Protein AF-A0A484FHG7-F1 (afdb_monomer_lite)

Radius of gyration: 21.69 Å; chains: 1; bounding box: 54×37×52 Å

Foldseek 3Di:
DVVVVVVVVVLLVVLVVVLVVLVVVVVPDDPPCVVVPDDPSNQQNVLQVVVVVCPPPPDVVNVVSHDDPVRSSVVVVVVVVVPPPVVVVLVVLLVVCCVVVVVLVVVQVVQCCVQPVVPPPCVDPVNVVVRVVSSVSVVVSSVVSCVVDVD

Structure (mmCIF, N/CA/C/O backbone):
data_AF-A0A484FHG7-F1
#
_entry.id   AF-A0A484FHG7-F1
#
loop_
_atom_site.group_PDB
_atom_site.id
_atom_site.type_symbol
_atom_site.label_atom_id
_atom_site.label_alt_id
_atom_site.label_comp_id
_atom_site.label_asym_id
_atom_site.label_entity_id
_atom_site.label_seq_id
_atom_site.pdbx_PDB_ins_code
_atom_site.Cartn_x
_atom_site.Cartn_y
_atom_site.Cartn_z
_atom_site.occupancy
_atom_site.B_iso_or_equiv
_atom_site.auth_seq_id
_atom_site.auth_comp_id
_atom_site.auth_asym_id
_atom_site.auth_atom_id
_atom_site.pdbx_PDB_model_num
ATOM 1 N N . MET A 1 1 ? -12.794 -5.974 -30.592 1.00 60.22 1 MET A N 1
ATOM 2 C CA . MET A 1 1 ? -11.380 -6.232 -30.965 1.00 60.22 1 MET A CA 1
ATOM 3 C C . MET A 1 1 ? -10.551 -4.963 -31.177 1.00 60.22 1 MET A C 1
ATOM 5 O O . MET A 1 1 ? -9.407 -4.962 -30.750 1.00 60.22 1 MET A O 1
ATOM 9 N N . ARG A 1 2 ? -11.077 -3.893 -31.800 1.00 78.31 2 ARG A N 1
ATOM 10 C CA . ARG A 1 2 ? -10.329 -2.636 -32.024 1.00 78.31 2 ARG A CA 1
ATOM 11 C C . ARG A 1 2 ? -9.919 -1.921 -30.723 1.00 78.31 2 ARG A C 1
ATOM 13 O O . ARG A 1 2 ? -8.737 -1.685 -30.528 1.00 78.31 2 ARG A O 1
ATOM 20 N N . ILE A 1 3 ? -10.865 -1.743 -29.800 1.00 87.50 3 ILE A N 1
ATOM 21 C CA . ILE A 1 3 ? -10.647 -1.074 -28.501 1.00 87.50 3 ILE A CA 1
ATOM 22 C C . ILE A 1 3 ? -9.569 -1.782 -27.663 1.00 87.50 3 ILE A C 1
ATOM 24 O O . ILE A 1 3 ? -8.683 -1.144 -27.115 1.00 87.50 3 ILE A O 1
ATOM 28 N N . LEU A 1 4 ? -9.588 -3.121 -27.620 1.00 85.56 4 LEU A N 1
ATOM 29 C CA . LEU A 1 4 ? -8.578 -3.901 -26.891 1.00 85.56 4 LEU A CA 1
ATOM 30 C C . LEU A 1 4 ? -7.168 -3.709 -27.472 1.00 85.56 4 LEU A C 1
ATOM 32 O O . LEU A 1 4 ? -6.192 -3.676 -26.730 1.00 85.56 4 LEU A O 1
ATOM 36 N N . ARG A 1 5 ? -7.051 -3.598 -28.802 1.00 86.94 5 ARG A N 1
ATOM 37 C CA . ARG A 1 5 ? -5.758 -3.368 -29.460 1.00 86.94 5 ARG A CA 1
ATOM 38 C C . ARG A 1 5 ? -5.227 -1.965 -29.193 1.00 86.94 5 ARG A C 1
ATOM 40 O O . ARG A 1 5 ? -4.028 -1.839 -28.969 1.00 86.94 5 ARG A O 1
ATOM 47 N N . GLU A 1 6 ? -6.103 -0.963 -29.220 1.00 91.94 6 GLU A N 1
ATOM 48 C CA . GLU A 1 6 ? -5.774 0.433 -28.905 1.00 91.94 6 GLU A CA 1
ATOM 49 C C . GLU A 1 6 ? -5.313 0.549 -27.443 1.00 91.94 6 GLU A C 1
ATOM 51 O O . GLU A 1 6 ? -4.173 0.935 -27.203 1.00 91.94 6 GLU A O 1
ATOM 56 N N . ALA A 1 7 ? -6.095 0.040 -26.487 1.00 88.06 7 ALA A N 1
ATOM 57 C CA . ALA A 1 7 ? -5.729 0.041 -25.067 1.00 88.06 7 ALA A CA 1
ATOM 58 C C . ALA A 1 7 ? -4.411 -0.706 -24.783 1.00 88.06 7 ALA A C 1
ATOM 60 O O . ALA A 1 7 ? -3.571 -0.250 -24.010 1.00 88.06 7 ALA A O 1
ATOM 61 N N . ALA A 1 8 ? -4.179 -1.850 -25.439 1.00 86.50 8 ALA A N 1
ATOM 62 C CA . ALA A 1 8 ? -2.921 -2.580 -25.294 1.00 86.50 8 ALA A CA 1
ATOM 63 C C . ALA A 1 8 ? -1.718 -1.828 -25.892 1.00 86.50 8 ALA A C 1
ATOM 65 O O . ALA A 1 8 ? -0.586 -2.051 -25.463 1.00 86.50 8 ALA A O 1
ATOM 66 N N . ALA A 1 9 ? -1.930 -0.991 -26.910 1.00 89.44 9 ALA A N 1
ATOM 67 C CA . ALA A 1 9 ? -0.879 -0.158 -27.483 1.00 89.44 9 ALA A CA 1
ATOM 68 C C . ALA A 1 9 ? -0.543 1.021 -26.563 1.00 89.44 9 ALA A C 1
ATOM 70 O O . ALA A 1 9 ? 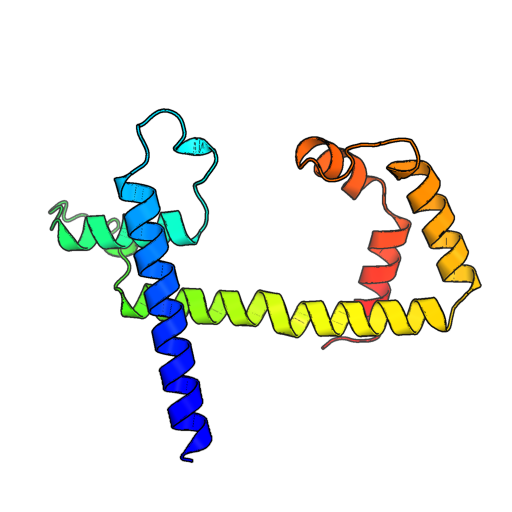0.635 1.223 -26.278 1.00 89.44 9 ALA A O 1
ATOM 71 N N . GLU A 1 10 ? -1.556 1.711 -26.040 1.00 90.25 10 GLU A N 1
ATOM 72 C CA . GLU A 1 10 ? -1.395 2.805 -25.070 1.00 90.25 10 GLU A CA 1
ATOM 73 C C . GLU A 1 10 ? -0.674 2.336 -23.805 1.00 90.25 10 GLU A C 1
ATOM 75 O O . GLU A 1 10 ? 0.293 2.952 -23.366 1.00 90.25 10 GLU A O 1
ATOM 80 N N . LEU A 1 11 ? -1.073 1.184 -23.261 1.00 88.00 11 LEU A N 1
ATOM 81 C CA . LEU A 1 11 ? -0.413 0.604 -22.097 1.00 88.00 11 LEU A CA 1
ATOM 82 C C . LEU A 1 11 ? 1.069 0.311 -22.362 1.00 88.00 11 LEU A C 1
ATOM 84 O O . LEU A 1 11 ? 1.912 0.583 -21.513 1.00 88.00 11 LEU A O 1
ATOM 88 N N . ARG A 1 12 ? 1.409 -0.242 -23.534 1.00 86.94 12 ARG A N 1
ATOM 89 C CA . ARG A 1 12 ? 2.816 -0.481 -23.891 1.00 86.94 12 ARG A CA 1
ATOM 90 C C . ARG A 1 12 ? 3.599 0.822 -23.967 1.00 86.94 12 ARG A C 1
ATOM 92 O O . ARG A 1 12 ? 4.699 0.870 -23.431 1.00 86.94 12 ARG A O 1
ATOM 99 N N . GLN A 1 13 ? 3.021 1.848 -24.587 1.00 90.69 13 GLN A N 1
ATOM 100 C CA . GLN A 1 13 ? 3.637 3.166 -24.669 1.00 90.69 13 GLN A CA 1
ATOM 101 C C . GLN A 1 13 ? 3.911 3.732 -23.270 1.00 90.69 13 GLN A C 1
ATOM 103 O O . GLN A 1 13 ? 5.033 4.138 -22.991 1.00 90.69 13 GLN A O 1
ATOM 108 N N . TYR A 1 14 ? 2.935 3.667 -22.365 1.00 88.69 14 TYR A N 1
ATOM 109 C CA . TYR A 1 14 ? 3.101 4.137 -20.990 1.00 88.69 14 TYR A CA 1
ATOM 110 C C . TYR A 1 14 ? 4.216 3.391 -20.240 1.00 88.69 14 TYR A C 1
ATOM 112 O O . TYR A 1 14 ? 5.044 4.002 -19.566 1.00 88.69 14 TYR A O 1
ATOM 120 N N . LEU A 1 15 ? 4.283 2.062 -20.382 1.00 88.62 15 LEU A N 1
ATOM 121 C CA . LEU A 1 15 ? 5.347 1.263 -19.765 1.00 88.62 15 LEU A CA 1
ATOM 122 C C . LEU A 1 15 ? 6.734 1.634 -20.321 1.00 88.62 15 LEU A C 1
ATOM 124 O O . LEU A 1 15 ? 7.704 1.665 -19.565 1.00 88.62 15 LEU A O 1
ATOM 128 N N . ASP A 1 16 ? 6.830 1.944 -21.614 1.00 88.94 16 ASP A N 1
ATOM 129 C CA . ASP A 1 16 ? 8.081 2.368 -22.251 1.00 88.94 16 ASP A CA 1
ATOM 130 C C . ASP A 1 16 ? 8.509 3.773 -21.803 1.00 88.94 16 ASP A C 1
ATOM 132 O O . ASP A 1 16 ? 9.690 4.006 -21.527 1.00 88.94 16 ASP A O 1
ATOM 136 N N . GLU A 1 17 ? 7.554 4.692 -21.653 1.00 89.88 17 GLU A N 1
ATOM 137 C CA . GLU A 1 17 ? 7.780 6.025 -21.086 1.00 89.88 17 GLU A CA 1
ATOM 138 C C . GLU A 1 17 ? 8.306 5.925 -19.646 1.00 89.88 17 GLU A C 1
ATOM 140 O O . GLU A 1 17 ? 9.302 6.566 -19.310 1.00 89.88 17 GLU A O 1
ATOM 145 N N . MET A 1 18 ? 7.729 5.049 -18.814 1.00 86.00 18 MET A N 1
ATOM 146 C CA . MET A 1 18 ? 8.212 4.807 -17.448 1.00 86.00 18 MET A CA 1
ATOM 147 C C . MET A 1 18 ? 9.655 4.287 -17.412 1.00 86.00 18 MET A C 1
ATOM 149 O O . MET A 1 18 ? 10.451 4.728 -16.580 1.00 86.00 18 MET A O 1
ATOM 153 N N . VAL A 1 19 ? 10.008 3.341 -18.288 1.00 86.12 19 VAL A N 1
ATOM 154 C CA . VAL A 1 19 ? 11.377 2.804 -18.368 1.00 86.12 19 VAL A CA 1
ATOM 155 C C . VAL A 1 19 ? 12.355 3.886 -18.834 1.00 86.12 19 VAL A C 1
ATOM 157 O O . VAL A 1 19 ? 13.451 4.000 -18.282 1.00 86.12 19 VAL A O 1
ATOM 160 N N . THR A 1 20 ? 11.956 4.696 -19.816 1.00 87.75 20 THR A N 1
ATOM 161 C CA . THR A 1 20 ? 12.784 5.771 -20.384 1.00 87.75 20 THR A CA 1
ATOM 162 C C . THR A 1 20 ? 13.037 6.876 -19.364 1.00 87.75 20 THR A C 1
ATOM 164 O O . THR A 1 20 ? 14.195 7.170 -19.074 1.00 87.75 20 THR A O 1
ATOM 167 N N . ALA A 1 21 ? 11.984 7.390 -18.722 1.00 85.81 21 ALA A N 1
ATOM 168 C CA . ALA A 1 21 ? 12.096 8.406 -17.677 1.00 85.81 21 ALA A CA 1
ATOM 169 C C . ALA A 1 21 ? 13.029 7.951 -16.541 1.00 85.81 21 ALA A C 1
ATOM 171 O O . ALA A 1 21 ? 13.884 8.703 -16.076 1.00 85.81 21 ALA A O 1
ATOM 172 N N . ARG A 1 22 ? 12.951 6.675 -16.134 1.00 83.06 22 ARG A N 1
ATOM 173 C CA . ARG A 1 22 ? 13.870 6.130 -15.122 1.00 83.06 22 ARG A CA 1
ATOM 174 C C . ARG A 1 22 ? 15.311 6.015 -15.596 1.00 83.06 22 ARG A C 1
ATOM 176 O O . ARG A 1 22 ? 16.216 6.236 -14.794 1.00 83.06 22 ARG A O 1
ATOM 183 N N . ARG A 1 23 ? 15.550 5.664 -16.861 1.00 81.38 23 ARG A N 1
ATOM 184 C CA . ARG A 1 23 ? 16.908 5.652 -17.430 1.00 81.38 23 ARG A CA 1
ATOM 185 C C . ARG A 1 23 ? 17.521 7.054 -17.407 1.00 81.38 23 ARG A C 1
ATOM 187 O O . ARG A 1 23 ? 18.686 7.184 -17.039 1.00 81.38 23 ARG A O 1
ATOM 194 N N . GLU A 1 24 ? 16.740 8.076 -17.740 1.00 83.62 24 GLU A N 1
ATOM 195 C CA . GLU A 1 24 ? 17.170 9.480 -17.715 1.00 83.62 24 GLU A CA 1
ATOM 196 C C . GLU A 1 24 ? 17.480 9.951 -16.287 1.00 83.62 24 GLU A C 1
ATOM 198 O O . GLU A 1 24 ? 18.582 10.434 -16.027 1.00 83.62 24 GLU A O 1
ATOM 203 N N . GLU A 1 25 ? 16.587 9.688 -15.325 1.00 80.38 25 GLU A N 1
ATOM 204 C CA . GLU A 1 25 ? 16.817 9.983 -13.900 1.00 80.38 25 GLU A CA 1
ATOM 205 C C . GLU A 1 25 ? 18.090 9.321 -13.342 1.00 80.38 25 GLU A C 1
ATOM 207 O O . GLU A 1 25 ? 18.725 9.839 -12.421 1.00 80.38 25 GLU A O 1
ATOM 212 N N . MET A 1 26 ? 18.452 8.144 -13.857 1.00 74.56 26 MET A N 1
ATOM 213 C CA . MET A 1 26 ? 19.666 7.429 -13.459 1.00 74.56 26 MET A CA 1
ATOM 214 C C . MET A 1 26 ? 20.939 7.972 -14.099 1.00 74.56 26 MET A C 1
ATOM 216 O O . MET A 1 26 ? 22.011 7.831 -13.508 1.00 74.56 26 MET A O 1
ATOM 220 N N . ALA A 1 27 ? 20.843 8.541 -15.299 1.00 75.69 27 ALA A N 1
ATOM 221 C CA . ALA A 1 27 ? 21.976 9.143 -15.990 1.00 75.69 27 ALA A CA 1
ATOM 222 C C . ALA A 1 27 ? 22.372 10.491 -15.365 1.00 75.69 27 ALA A C 1
ATOM 224 O O . ALA A 1 27 ? 23.557 10.812 -15.335 1.00 75.69 27 ALA A O 1
ATOM 225 N N . ASP A 1 28 ? 21.396 11.229 -14.826 1.00 71.81 28 ASP A N 1
ATOM 226 C CA . ASP A 1 28 ? 21.571 12.585 -14.286 1.00 71.81 28 ASP A CA 1
ATOM 227 C C . ASP A 1 28 ? 22.052 12.621 -12.813 1.00 71.81 28 ASP A C 1
ATOM 229 O O . ASP A 1 28 ? 22.614 13.607 -12.337 1.00 71.81 28 ASP A O 1
ATOM 233 N N . LYS A 1 29 ? 21.890 11.527 -12.049 1.00 63.78 29 LYS A N 1
ATOM 234 C CA . LYS A 1 29 ? 22.256 11.492 -10.617 1.00 63.78 29 LYS A CA 1
ATOM 235 C C . LYS A 1 29 ? 23.763 11.329 -10.364 1.00 63.78 29 LYS A C 1
ATOM 237 O O . LYS A 1 29 ? 24.327 10.228 -10.441 1.00 63.78 29 LYS A O 1
ATOM 242 N N . ASP A 1 30 ? 24.382 12.420 -9.907 1.00 54.97 30 ASP A N 1
ATOM 243 C CA . ASP A 1 30 ? 25.695 12.428 -9.255 1.00 54.97 30 ASP A CA 1
ATOM 244 C C . ASP A 1 30 ? 25.702 11.492 -8.022 1.00 54.97 30 ASP A C 1
ATOM 246 O O . ASP A 1 30 ? 24.703 11.300 -7.324 1.00 54.97 30 ASP A O 1
ATOM 250 N N . SER A 1 31 ? 26.841 10.854 -7.772 1.00 55.44 31 SER A N 1
ATOM 251 C CA . SER A 1 31 ? 27.002 9.630 -6.962 1.00 55.44 31 SER A CA 1
ATOM 252 C C . SER A 1 31 ? 26.521 9.665 -5.499 1.00 55.44 31 SER A C 1
ATOM 254 O O . SER A 1 31 ? 26.409 8.610 -4.880 1.00 55.44 31 SER A O 1
ATOM 256 N N . ARG A 1 32 ? 26.177 10.837 -4.953 1.00 51.53 32 ARG A N 1
ATOM 257 C CA . ARG A 1 32 ? 25.846 11.048 -3.531 1.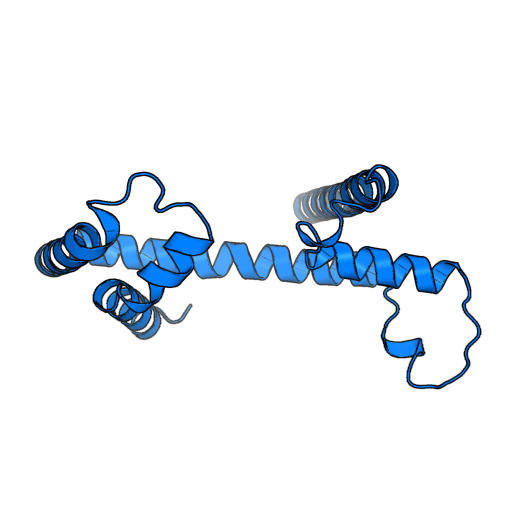00 51.53 32 ARG A CA 1
ATOM 258 C C . ARG A 1 32 ? 24.380 10.812 -3.142 1.00 51.53 32 ARG A C 1
ATOM 260 O O . ARG A 1 32 ? 24.106 10.709 -1.954 1.00 51.53 32 ARG A O 1
ATOM 267 N N . ASN A 1 33 ? 23.448 10.701 -4.096 1.00 51.78 33 ASN A N 1
ATOM 268 C CA . ASN A 1 33 ? 22.010 10.500 -3.813 1.00 51.78 33 ASN A CA 1
ATOM 269 C C . ASN A 1 33 ? 21.451 9.166 -4.360 1.00 51.78 33 ASN A C 1
ATOM 271 O O . ASN A 1 33 ? 20.241 9.011 -4.534 1.00 51.78 33 ASN A O 1
ATOM 275 N N . ARG A 1 34 ? 22.335 8.210 -4.687 1.00 53.41 34 ARG A N 1
ATOM 276 C CA . ARG A 1 34 ? 21.957 6.920 -5.296 1.00 53.41 34 ARG A CA 1
ATOM 277 C C . ARG A 1 34 ? 21.178 6.019 -4.334 1.00 53.41 34 ARG A C 1
ATOM 279 O O . ARG A 1 34 ? 20.156 5.476 -4.739 1.00 53.41 34 ARG A O 1
ATOM 286 N N . ASP A 1 35 ? 21.574 5.961 -3.064 1.00 53.00 35 ASP A N 1
ATOM 287 C CA . ASP A 1 35 ? 21.002 5.004 -2.102 1.00 53.00 35 ASP A CA 1
ATOM 288 C C . ASP A 1 35 ? 19.539 5.285 -1.722 1.00 53.00 35 ASP A C 1
ATOM 290 O O . ASP A 1 35 ? 18.800 4.359 -1.407 1.00 53.00 35 ASP A O 1
ATOM 294 N N . ARG A 1 36 ? 19.062 6.538 -1.802 1.00 54.28 36 ARG A N 1
ATOM 295 C CA . ARG A 1 36 ? 17.674 6.890 -1.428 1.00 54.28 36 ARG A CA 1
ATOM 296 C C . ARG A 1 36 ? 16.630 6.670 -2.525 1.00 54.28 36 ARG A C 1
ATOM 298 O O . ARG A 1 36 ? 15.449 6.884 -2.272 1.00 54.28 36 ARG A O 1
ATOM 305 N N . THR A 1 37 ? 17.026 6.298 -3.744 1.00 57.91 37 THR A N 1
ATOM 306 C CA . THR A 1 37 ? 16.083 6.189 -4.880 1.00 57.91 37 THR A CA 1
ATOM 307 C C . THR A 1 37 ? 16.134 4.862 -5.623 1.00 57.91 37 THR A C 1
ATOM 309 O O . THR A 1 37 ? 15.504 4.720 -6.675 1.00 57.91 37 THR A O 1
ATOM 312 N N . ASP A 1 38 ? 16.833 3.875 -5.067 1.00 67.12 38 ASP A N 1
ATOM 313 C CA . ASP A 1 38 ? 16.859 2.531 -5.621 1.00 67.12 38 ASP A CA 1
ATOM 314 C C . ASP A 1 38 ? 15.546 1.799 -5.327 1.00 67.12 38 ASP A C 1
ATOM 316 O O . ASP A 1 38 ? 15.347 1.171 -4.294 1.00 67.12 38 ASP A O 1
ATOM 320 N N . ASN A 1 39 ? 14.617 1.927 -6.270 1.00 77.31 39 ASN A N 1
ATOM 321 C CA . ASN A 1 39 ? 13.379 1.165 -6.318 1.00 77.31 39 ASN A CA 1
ATOM 322 C C . ASN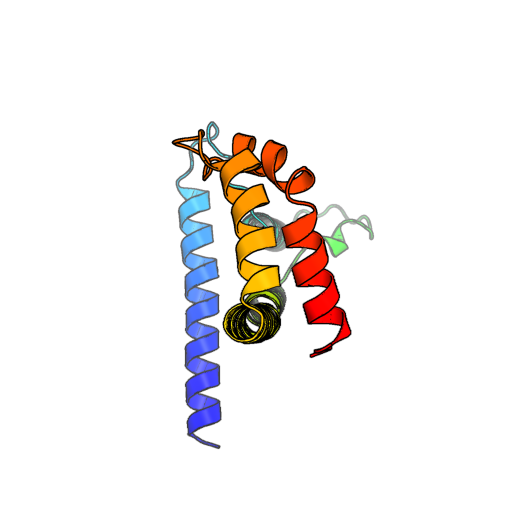 A 1 39 ? 13.514 -0.067 -7.232 1.00 77.31 39 ASN A C 1
ATOM 324 O O . ASN A 1 39 ? 14.523 -0.296 -7.897 1.00 77.31 39 ASN A O 1
ATOM 328 N N . PHE A 1 40 ? 12.461 -0.873 -7.295 1.00 81.94 40 PHE A N 1
ATOM 329 C CA . PHE A 1 40 ? 12.456 -2.098 -8.090 1.00 81.94 40 PHE A CA 1
ATOM 330 C C . PHE A 1 40 ? 12.721 -1.867 -9.596 1.00 81.94 40 PHE A C 1
ATOM 332 O O . PHE A 1 40 ? 13.437 -2.639 -10.233 1.00 81.94 40 PHE A O 1
ATOM 339 N N . LEU A 1 41 ? 12.209 -0.772 -10.171 1.00 83.88 41 LEU A N 1
ATOM 340 C CA . LEU A 1 41 ? 12.451 -0.422 -11.577 1.00 83.88 41 LEU A CA 1
ATOM 341 C C . LEU A 1 41 ? 13.908 0.002 -11.812 1.00 83.88 41 LEU A C 1
ATOM 343 O O . LEU A 1 41 ? 14.499 -0.341 -12.833 1.00 83.88 41 LEU A O 1
ATOM 347 N N . SER A 1 42 ? 14.507 0.668 -10.825 1.00 83.44 42 SER A N 1
ATOM 348 C CA . SER A 1 42 ? 15.931 0.982 -10.776 1.00 83.44 42 SER A CA 1
ATOM 349 C C . SER A 1 42 ? 16.791 -0.285 -10.925 1.00 83.44 42 SER A C 1
ATOM 351 O O . SER A 1 42 ? 17.673 -0.347 -11.786 1.00 83.44 42 SER A O 1
ATOM 353 N N . PHE A 1 43 ? 16.484 -1.325 -10.147 1.00 83.25 43 PHE A N 1
ATOM 354 C CA . PHE A 1 43 ? 17.170 -2.615 -10.216 1.00 83.25 43 PHE A CA 1
ATOM 355 C C . PHE A 1 43 ? 17.053 -3.248 -11.610 1.00 83.25 43 PHE A C 1
ATOM 357 O O . PHE A 1 43 ? 18.059 -3.622 -12.211 1.00 83.25 43 PHE A O 1
ATOM 364 N N . MET A 1 44 ? 15.840 -3.286 -12.167 1.00 84.25 44 MET A N 1
ATOM 365 C CA . MET A 1 44 ? 15.595 -3.867 -13.489 1.00 84.25 44 MET A CA 1
ATOM 366 C C . MET A 1 44 ? 16.346 -3.141 -14.616 1.00 84.25 44 MET A C 1
ATOM 368 O O . MET A 1 44 ? 16.920 -3.781 -15.499 1.00 84.25 44 MET A O 1
ATOM 372 N N . VAL A 1 45 ? 16.384 -1.806 -14.579 1.00 83.62 45 VAL A N 1
ATOM 373 C CA . VAL A 1 45 ? 17.107 -0.994 -15.569 1.00 83.62 45 VAL A CA 1
ATOM 374 C C . VAL A 1 45 ? 18.620 -1.237 -15.490 1.00 83.62 45 VAL A C 1
ATOM 376 O O . VAL A 1 45 ? 19.266 -1.370 -16.534 1.00 83.62 45 VAL A O 1
ATOM 379 N N . LYS A 1 46 ? 19.189 -1.361 -14.281 1.00 82.06 46 LYS A N 1
ATOM 380 C CA . LYS A 1 46 ? 20.609 -1.713 -14.086 1.00 82.06 46 LYS A CA 1
ATOM 381 C C . LYS A 1 46 ? 20.920 -3.097 -14.667 1.00 82.06 46 LYS A C 1
ATOM 383 O O . LYS A 1 46 ? 21.833 -3.214 -15.484 1.00 82.06 46 LYS A O 1
ATOM 388 N N . SER A 1 47 ? 20.096 -4.097 -14.354 1.00 79.44 47 SER A N 1
ATOM 389 C CA . SER A 1 47 ? 20.191 -5.455 -14.906 1.00 79.44 47 SER A CA 1
ATOM 390 C C . SER A 1 47 ? 20.167 -5.496 -16.439 1.00 79.44 47 SER A C 1
ATOM 392 O O . SER A 1 47 ? 20.879 -6.286 -17.055 1.00 79.44 47 SER A O 1
ATOM 394 N N . ASN A 1 48 ? 19.379 -4.640 -17.093 1.00 80.94 48 ASN A N 1
ATOM 395 C CA . ASN A 1 48 ? 19.357 -4.559 -18.556 1.00 80.94 48 ASN A CA 1
ATOM 396 C C . ASN A 1 48 ? 20.615 -3.903 -19.142 1.00 80.94 48 ASN A C 1
ATOM 398 O O . ASN A 1 48 ? 21.110 -4.340 -20.181 1.00 80.94 48 ASN A O 1
ATOM 402 N N . ARG A 1 49 ? 21.167 -2.882 -18.477 1.00 73.94 49 ARG A N 1
ATOM 403 C CA . ARG A 1 49 ? 22.403 -2.218 -18.919 1.00 73.94 49 ARG A CA 1
ATOM 404 C C . ARG A 1 49 ? 23.599 -3.171 -18.895 1.00 73.94 49 ARG A C 1
ATOM 406 O O . ARG A 1 49 ? 24.414 -3.151 -19.814 1.00 73.94 49 ARG A O 1
ATOM 413 N N . GLU A 1 50 ? 23.693 -4.017 -17.874 1.00 68.62 50 GLU A N 1
ATOM 414 C CA . GLU A 1 50 ? 24.778 -4.996 -17.751 1.00 68.62 50 GLU A CA 1
ATOM 415 C C . GLU A 1 50 ? 24.697 -6.108 -18.816 1.00 68.62 50 GLU A C 1
ATOM 417 O O . GLU A 1 50 ? 25.739 -6.588 -19.267 1.00 68.62 50 GLU A O 1
ATOM 422 N N . LEU A 1 51 ? 23.487 -6.444 -19.293 1.00 66.44 51 LEU A N 1
ATOM 423 C CA . LEU A 1 51 ? 23.275 -7.343 -20.438 1.00 66.44 51 LEU A CA 1
ATOM 424 C C . LEU A 1 51 ? 23.843 -6.749 -21.732 1.00 66.44 51 LEU A C 1
ATOM 426 O O . LEU A 1 51 ? 24.528 -7.441 -22.483 1.00 66.44 51 LEU A O 1
ATOM 430 N N . GLN A 1 52 ? 23.568 -5.467 -21.996 1.00 65.44 52 GLN A N 1
ATOM 431 C CA . GLN A 1 52 ? 23.994 -4.791 -23.229 1.00 65.44 52 GLN A CA 1
ATOM 432 C C . GLN A 1 52 ? 25.511 -4.574 -23.298 1.00 65.44 52 GLN A C 1
ATOM 434 O O . GLN A 1 52 ? 26.086 -4.574 -24.383 1.00 65.44 52 GLN A O 1
ATOM 439 N N . LEU A 1 53 ? 26.168 -4.414 -22.145 1.00 63.94 53 LEU A N 1
ATOM 440 C CA . LEU A 1 53 ? 27.616 -4.205 -22.052 1.00 63.94 53 LEU A CA 1
ATOM 441 C C . LEU A 1 53 ? 28.441 -5.495 -22.211 1.00 63.94 53 LEU A C 1
ATOM 443 O O . LEU A 1 53 ? 29.667 -5.427 -22.166 1.00 63.94 53 LEU A O 1
ATOM 447 N N . GLY A 1 54 ? 27.802 -6.657 -22.403 1.00 58.72 54 GLY A N 1
ATOM 448 C CA . GLY A 1 54 ? 28.493 -7.902 -22.746 1.00 58.72 54 GLY A CA 1
ATOM 449 C C . GLY A 1 54 ? 29.563 -8.306 -21.731 1.00 58.72 54 GLY A C 1
ATOM 450 O O . GLY A 1 54 ? 30.638 -8.752 -22.129 1.00 58.72 54 GLY A O 1
ATOM 451 N N . SER A 1 55 ? 29.306 -8.125 -20.427 1.00 55.09 55 SER A N 1
ATOM 452 C CA . SER A 1 55 ? 30.260 -8.492 -19.374 1.00 55.09 55 SER A CA 1
ATOM 453 C C . SER A 1 55 ? 30.460 -10.013 -19.357 1.00 55.09 55 SER A C 1
ATOM 455 O O . SER A 1 55 ? 29.728 -10.765 -18.711 1.00 55.09 55 SER A O 1
ATOM 457 N N . GLY A 1 56 ? 31.440 -10.467 -20.139 1.00 50.28 56 GLY A N 1
ATOM 458 C CA . GLY A 1 56 ? 31.834 -11.855 -20.347 1.00 50.28 56 GLY A CA 1
ATOM 459 C C . GLY A 1 56 ? 32.507 -12.463 -19.123 1.00 50.28 56 GLY A C 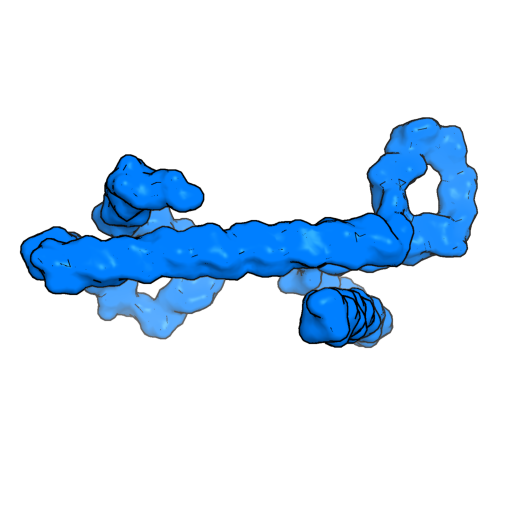1
ATOM 460 O O . GLY A 1 56 ? 33.693 -12.781 -19.146 1.00 50.28 56 GLY A O 1
ATOM 461 N N . LYS A 1 57 ? 31.749 -12.659 -18.045 1.00 50.69 57 LYS A N 1
ATOM 462 C CA . LYS A 1 57 ? 32.097 -13.639 -17.016 1.00 50.69 57 LYS A CA 1
ATOM 463 C C . LYS A 1 57 ? 31.119 -14.798 -17.120 1.00 50.69 57 LYS A C 1
ATOM 465 O O . LYS A 1 57 ? 30.097 -14.833 -16.437 1.00 50.69 57 LYS A O 1
ATOM 470 N N . ASP A 1 58 ? 31.470 -15.736 -18.002 1.00 50.09 58 ASP A N 1
ATOM 471 C CA . ASP A 1 58 ? 30.878 -17.068 -18.140 1.00 50.09 58 ASP A CA 1
ATOM 472 C C . ASP A 1 58 ? 31.000 -17.847 -16.824 1.00 50.09 58 ASP A C 1
ATOM 474 O O . ASP A 1 58 ? 31.842 -18.717 -16.622 1.00 50.09 58 ASP A O 1
ATOM 478 N N . THR A 1 59 ? 30.114 -17.527 -15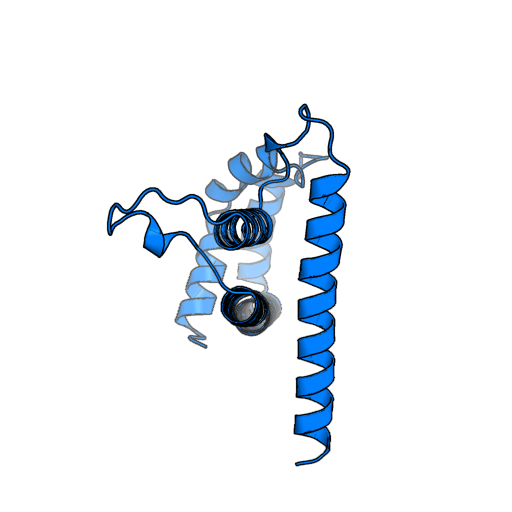.894 1.00 49.12 59 THR A N 1
ATOM 479 C CA . THR A 1 59 ? 29.730 -18.414 -14.808 1.00 49.12 59 THR A CA 1
ATOM 480 C C . THR A 1 59 ? 28.229 -18.570 -14.964 1.00 49.12 59 THR A C 1
ATOM 482 O O . THR A 1 59 ? 27.500 -17.580 -14.966 1.00 49.12 59 THR A O 1
ATOM 485 N N . GLY A 1 60 ? 27.734 -19.792 -15.164 1.00 52.16 60 GLY A N 1
ATOM 486 C CA . GLY A 1 60 ? 26.320 -20.057 -15.486 1.00 52.16 60 GLY A CA 1
ATOM 487 C C . GLY A 1 60 ? 25.295 -19.532 -14.463 1.00 52.16 60 GLY A C 1
ATOM 488 O O . GLY A 1 60 ? 24.095 -19.622 -14.702 1.00 52.16 60 GLY A O 1
ATOM 489 N N . PHE A 1 61 ? 25.752 -18.954 -13.349 1.00 48.12 61 PHE A N 1
ATOM 490 C CA . PHE A 1 61 ? 24.957 -18.219 -12.368 1.00 48.12 61 PHE A CA 1
ATOM 491 C C . PHE A 1 61 ? 24.740 -16.731 -12.707 1.00 48.12 61 PHE A C 1
ATOM 493 O O . PHE A 1 61 ? 23.677 -16.208 -12.390 1.00 48.12 61 PHE A O 1
ATOM 500 N N . ALA A 1 62 ? 25.684 -16.053 -13.370 1.00 49.03 62 ALA A N 1
ATOM 501 C CA . ALA A 1 62 ? 25.597 -14.616 -13.668 1.00 49.03 62 ALA A CA 1
ATOM 502 C C . ALA A 1 62 ? 24.611 -14.288 -14.804 1.00 49.03 62 ALA A C 1
ATOM 504 O O . ALA A 1 62 ? 24.066 -13.190 -14.856 1.00 49.03 62 ALA A O 1
ATOM 505 N N . ARG A 1 63 ? 24.297 -15.263 -15.670 1.00 51.19 63 ARG A N 1
ATOM 506 C CA . ARG A 1 63 ? 23.300 -15.106 -16.745 1.00 51.19 63 ARG A CA 1
ATOM 507 C C . ARG A 1 63 ? 21.856 -14.957 -16.222 1.00 51.19 63 ARG A C 1
ATOM 509 O O . ARG A 1 63 ? 20.973 -14.649 -17.010 1.00 51.19 63 ARG A O 1
ATOM 516 N N . ARG A 1 64 ? 21.605 -15.175 -14.919 1.00 54.72 64 ARG A N 1
ATOM 517 C CA . ARG A 1 64 ? 20.270 -15.067 -14.292 1.00 54.72 64 ARG A CA 1
ATOM 518 C C . ARG A 1 64 ? 19.864 -13.653 -13.873 1.00 54.72 64 ARG A C 1
ATOM 520 O O . ARG A 1 64 ? 18.691 -13.449 -13.594 1.00 54.72 64 ARG A O 1
ATOM 527 N N . ASN A 1 65 ? 20.792 -12.697 -13.828 1.00 59.41 65 ASN A N 1
ATOM 528 C CA . ASN A 1 65 ? 20.504 -11.350 -13.315 1.00 59.41 65 ASN A CA 1
ATOM 529 C C . ASN A 1 65 ? 20.262 -10.312 -14.414 1.00 59.41 65 ASN A C 1
ATOM 531 O O . ASN A 1 65 ? 20.121 -9.127 -14.118 1.00 59.41 65 ASN A O 1
ATOM 535 N N . PHE A 1 66 ? 20.211 -10.744 -15.669 1.00 71.94 66 PHE A N 1
ATOM 536 C CA . PHE A 1 66 ? 19.979 -9.873 -16.803 1.00 71.94 66 PHE A CA 1
ATOM 537 C C . PHE A 1 66 ? 18.520 -9.938 -17.244 1.00 71.94 66 PHE A C 1
ATOM 539 O O . PHE A 1 66 ? 17.974 -11.025 -17.402 1.00 71.94 66 PHE A O 1
ATOM 546 N N . LEU A 1 67 ? 17.909 -8.775 -17.465 1.00 79.25 67 LEU A N 1
ATOM 547 C CA . LEU A 1 67 ? 16.534 -8.664 -17.947 1.00 79.25 67 LEU A CA 1
ATOM 548 C C . LEU A 1 67 ? 16.534 -7.998 -19.318 1.00 79.25 67 LEU A C 1
ATOM 550 O O . LEU A 1 67 ? 17.130 -6.936 -19.510 1.00 79.25 67 LEU A O 1
ATOM 554 N N . THR A 1 68 ? 15.858 -8.611 -20.279 1.00 83.88 68 THR A N 1
ATOM 555 C CA . THR A 1 68 ? 15.542 -7.995 -21.568 1.00 83.88 68 THR A CA 1
ATOM 556 C C . THR A 1 68 ? 14.479 -6.911 -21.394 1.00 83.88 68 THR A C 1
ATOM 558 O O . THR A 1 68 ? 13.732 -6.891 -20.418 1.00 83.88 68 THR A O 1
ATOM 561 N N . GLU A 1 69 ? 14.362 -6.001 -22.358 1.00 81.06 69 GLU A N 1
ATOM 562 C CA . GLU A 1 69 ? 13.360 -4.926 -22.306 1.00 81.06 69 GLU A CA 1
ATOM 563 C C . GLU A 1 69 ? 11.920 -5.468 -22.286 1.00 81.06 69 GLU A C 1
ATOM 565 O O . GLU A 1 69 ? 11.062 -4.950 -21.573 1.00 81.06 69 GLU A O 1
ATOM 570 N N . SER A 1 70 ? 11.678 -6.585 -22.980 1.00 85.00 70 SER A N 1
ATOM 571 C CA . SER A 1 70 ? 10.394 -7.288 -22.929 1.00 85.00 70 SER A CA 1
ATOM 572 C C . SER A 1 70 ? 10.098 -7.868 -21.542 1.00 85.00 70 SER A C 1
ATOM 574 O O . SER A 1 70 ? 8.950 -7.818 -21.102 1.00 85.00 70 SER A O 1
ATOM 576 N N . GLU A 1 71 ? 11.100 -8.410 -20.843 1.00 85.44 71 GLU A N 1
ATOM 577 C CA . GLU A 1 71 ? 10.935 -8.926 -19.476 1.00 85.44 71 GLU A CA 1
ATOM 578 C C . GLU A 1 71 ? 10.715 -7.794 -18.471 1.00 85.44 71 GLU A C 1
ATOM 580 O O . GLU A 1 71 ? 9.848 -7.913 -17.610 1.00 85.44 71 GLU A O 1
ATOM 585 N N . ILE A 1 72 ? 11.420 -6.666 -18.616 1.00 86.69 72 ILE A N 1
ATOM 586 C CA . ILE A 1 72 ? 11.173 -5.470 -17.797 1.00 86.69 72 ILE A CA 1
ATOM 587 C C . ILE A 1 72 ? 9.730 -5.007 -17.971 1.00 86.69 72 ILE A C 1
ATOM 589 O O . ILE A 1 72 ? 9.037 -4.782 -16.980 1.00 86.69 72 ILE A O 1
ATOM 593 N N . ARG A 1 73 ? 9.256 -4.901 -19.218 1.00 85.94 73 ARG A N 1
ATOM 594 C CA . ARG A 1 73 ? 7.884 -4.479 -19.515 1.00 85.94 73 ARG A CA 1
ATOM 595 C C . ARG A 1 73 ? 6.856 -5.453 -18.939 1.00 85.94 73 ARG A C 1
ATOM 597 O O . ARG A 1 73 ? 5.873 -5.014 -18.349 1.00 85.94 73 ARG A O 1
ATOM 604 N N . GLY A 1 74 ? 7.084 -6.759 -19.082 1.00 86.06 74 GLY A N 1
ATOM 605 C CA . GLY A 1 74 ? 6.206 -7.796 -18.531 1.00 86.06 74 GLY A CA 1
ATOM 606 C C . GLY A 1 74 ? 6.147 -7.773 -17.002 1.00 86.06 74 GLY A C 1
ATOM 607 O O . GLY A 1 74 ? 5.062 -7.847 -16.419 1.00 86.06 74 GLY A O 1
ATOM 608 N N . ASN A 1 75 ? 7.296 -7.593 -16.350 1.00 87.62 75 ASN A N 1
ATOM 609 C CA . ASN A 1 75 ? 7.366 -7.437 -14.903 1.00 87.62 75 ASN A CA 1
ATOM 610 C C . ASN A 1 75 ? 6.636 -6.167 -14.470 1.00 87.62 75 ASN A C 1
ATOM 612 O O . ASN A 1 75 ? 5.751 -6.239 -13.623 1.00 87.62 75 ASN A O 1
ATOM 616 N N . LEU A 1 76 ? 6.937 -5.023 -15.089 1.00 86.62 76 LEU A N 1
ATOM 617 C CA . LEU A 1 76 ? 6.305 -3.747 -14.760 1.00 86.62 76 LEU A CA 1
ATOM 618 C C . LEU A 1 76 ? 4.783 -3.817 -14.914 1.00 86.62 76 LEU A C 1
ATOM 620 O O . LEU A 1 76 ? 4.070 -3.427 -13.998 1.00 86.62 76 LEU A O 1
ATOM 624 N N . PHE A 1 77 ? 4.290 -4.408 -16.004 1.00 87.12 77 PHE A N 1
ATOM 625 C CA . PHE A 1 77 ? 2.866 -4.678 -16.197 1.00 87.12 77 PHE A CA 1
ATOM 626 C C . PHE A 1 77 ? 2.263 -5.494 -15.044 1.00 87.12 77 PHE A C 1
ATOM 628 O O . PHE A 1 77 ? 1.236 -5.113 -14.483 1.00 87.12 77 PHE A O 1
ATOM 635 N N . THR A 1 78 ? 2.924 -6.587 -14.659 1.00 85.56 78 THR A N 1
ATOM 636 C CA . THR A 1 78 ? 2.468 -7.462 -13.569 1.00 85.56 78 THR A CA 1
ATOM 637 C C . THR A 1 78 ? 2.398 -6.710 -12.236 1.00 85.56 78 THR A C 1
ATOM 639 O O . THR A 1 78 ? 1.400 -6.815 -11.522 1.00 85.56 78 THR A O 1
ATOM 642 N N . TYR A 1 79 ? 3.416 -5.907 -11.912 1.00 81.31 79 TYR A N 1
ATOM 643 C CA . TYR A 1 79 ? 3.442 -5.108 -10.683 1.00 81.31 79 TYR A CA 1
ATOM 644 C C . TYR A 1 79 ? 2.395 -3.991 -10.684 1.00 81.31 79 TYR A C 1
ATOM 646 O O . TYR A 1 79 ? 1.715 -3.796 -9.676 1.00 81.31 79 TYR A O 1
ATOM 654 N N . SER A 1 80 ? 2.234 -3.287 -11.807 1.00 79.94 80 SER A N 1
ATOM 655 C CA . SER A 1 80 ? 1.243 -2.219 -11.952 1.00 79.94 80 SER A CA 1
ATOM 656 C C . SER A 1 80 ? -0.185 -2.731 -11.753 1.00 79.94 80 SER A C 1
ATOM 658 O O . SER A 1 80 ? -0.980 -2.062 -11.098 1.00 79.94 80 SER A O 1
ATOM 660 N N . LEU A 1 81 ? -0.508 -3.925 -12.260 1.00 76.94 81 LEU A N 1
ATOM 661 C CA . LEU A 1 81 ? -1.826 -4.530 -12.053 1.00 76.94 81 LEU A CA 1
ATOM 662 C C . LEU A 1 81 ? -2.022 -5.037 -10.622 1.00 76.94 81 LEU A C 1
ATOM 664 O O . LEU A 1 81 ? -3.033 -4.727 -9.988 1.00 76.94 81 LEU A O 1
ATOM 668 N N . GLY A 1 82 ? -1.049 -5.790 -10.100 1.00 76.31 82 GLY A N 1
ATOM 669 C CA . GLY A 1 82 ? -1.165 -6.438 -8.792 1.00 76.31 82 GLY A CA 1
ATOM 670 C C . GLY A 1 82 ? -1.366 -5.452 -7.639 1.00 76.31 82 GLY A C 1
ATOM 671 O O . GLY A 1 82 ? -2.123 -5.740 -6.711 1.00 76.31 82 GLY A O 1
ATOM 672 N N . GLY A 1 83 ? -0.734 -4.276 -7.715 1.00 69.75 83 GLY A N 1
ATOM 673 C CA . GLY A 1 83 ? -0.806 -3.252 -6.672 1.00 69.75 83 GLY A CA 1
ATOM 674 C C . GLY A 1 83 ? -2.035 -2.342 -6.724 1.00 69.75 83 GLY A C 1
ATOM 675 O O . GLY A 1 83 ? -2.303 -1.658 -5.741 1.00 69.75 83 GLY A O 1
ATOM 676 N N . HIS A 1 84 ? -2.779 -2.308 -7.832 1.00 74.06 84 HIS A N 1
ATOM 677 C CA . HIS A 1 84 ? -3.844 -1.318 -8.015 1.00 74.06 84 HIS A CA 1
ATOM 678 C C . HIS A 1 84 ? -5.244 -1.924 -7.897 1.00 74.06 84 HIS A C 1
ATOM 680 O O . HIS A 1 84 ? -6.080 -1.405 -7.163 1.00 74.06 84 HIS A O 1
ATOM 686 N N . GLU A 1 85 ? -5.515 -3.034 -8.589 1.00 74.81 85 GLU A N 1
ATOM 687 C CA . GLU A 1 85 ? -6.880 -3.564 -8.678 1.00 74.81 85 GLU A CA 1
ATOM 688 C C . GLU A 1 85 ? -7.302 -4.297 -7.402 1.00 74.81 85 GLU A C 1
ATOM 690 O O . GLU A 1 85 ? -8.365 -4.017 -6.842 1.00 74.81 85 GLU A O 1
ATOM 695 N N . SER A 1 86 ? -6.463 -5.212 -6.908 1.00 79.81 86 SER A N 1
ATOM 696 C CA . SER A 1 86 ? -6.810 -6.008 -5.729 1.00 79.81 86 SER A CA 1
ATOM 697 C C . SER A 1 86 ? -6.885 -5.166 -4.445 1.00 79.81 86 SER A C 1
ATOM 699 O O . SER A 1 86 ? -7.901 -5.272 -3.753 1.00 79.81 86 SER A O 1
ATOM 701 N N . PRO A 1 87 ? -5.932 -4.257 -4.128 1.00 81.31 87 PRO A N 1
ATOM 702 C CA . PRO A 1 87 ? -5.985 -3.506 -2.875 1.00 81.31 87 PRO A CA 1
ATOM 703 C C . PRO A 1 87 ? -7.094 -2.451 -2.875 1.00 81.31 87 PRO A C 1
ATOM 705 O O . PRO A 1 87 ? -7.735 -2.254 -1.844 1.00 81.31 87 PRO A O 1
ATOM 708 N N . ALA A 1 88 ? -7.381 -1.824 -4.025 1.00 84.62 88 ALA A N 1
ATOM 709 C CA . ALA A 1 88 ? -8.487 -0.877 -4.148 1.00 84.62 88 ALA A CA 1
ATOM 710 C C . ALA A 1 88 ? -9.831 -1.548 -3.845 1.00 84.62 88 ALA A C 1
ATOM 712 O O . ALA A 1 88 ? -10.606 -1.030 -3.042 1.00 84.62 88 ALA A O 1
ATOM 713 N N . HIS A 1 89 ? -10.076 -2.740 -4.401 1.00 84.88 89 HIS A N 1
ATOM 714 C CA . HIS A 1 89 ? -11.278 -3.507 -4.078 1.00 84.88 89 HIS A CA 1
ATOM 715 C C . HIS A 1 89 ? -11.377 -3.820 -2.579 1.00 84.88 89 HIS A C 1
ATOM 717 O O . HIS A 1 89 ? -12.448 -3.653 -1.996 1.00 84.88 89 HIS A O 1
ATOM 723 N N . LYS A 1 90 ? -10.272 -4.204 -1.919 1.00 86.88 90 LYS A N 1
ATOM 724 C CA . LYS A 1 90 ? -10.280 -4.446 -0.463 1.00 86.88 90 LYS A CA 1
ATOM 725 C C . LYS A 1 90 ? -10.638 -3.200 0.332 1.00 86.88 90 LYS A C 1
ATOM 727 O O . LYS A 1 90 ? -11.458 -3.277 1.243 1.00 86.88 90 LYS A O 1
ATOM 732 N N . LEU A 1 91 ? -10.036 -2.065 -0.012 1.00 89.75 91 LEU A N 1
ATOM 733 C CA . LEU A 1 91 ? -10.288 -0.798 0.668 1.00 89.75 91 LEU A CA 1
ATOM 734 C C . LEU A 1 91 ? -11.741 -0.356 0.504 1.00 89.75 91 LEU A C 1
ATOM 736 O O . LEU A 1 91 ? -12.347 0.099 1.469 1.00 89.75 91 LEU A O 1
ATOM 740 N N . ILE A 1 92 ? -12.325 -0.554 -0.678 1.00 92.06 92 ILE A N 1
ATOM 741 C CA . ILE A 1 92 ? -13.741 -0.266 -0.921 1.00 92.06 92 ILE A CA 1
ATOM 742 C C . ILE A 1 92 ? -14.628 -1.073 0.039 1.00 92.06 92 ILE A C 1
ATOM 744 O O . ILE A 1 92 ? -15.477 -0.492 0.715 1.00 92.06 92 ILE A O 1
ATOM 748 N N . PHE A 1 93 ? -14.411 -2.387 0.171 1.00 92.31 93 PHE A N 1
ATOM 749 C CA . PHE A 1 93 ? -15.178 -3.207 1.118 1.00 92.31 93 PHE A CA 1
ATOM 750 C C . PHE A 1 93 ? -14.945 -2.808 2.577 1.00 92.31 93 PHE A C 1
ATOM 752 O O . PHE A 1 93 ? -15.907 -2.750 3.343 1.00 92.31 93 PHE A O 1
ATOM 759 N N . ALA A 1 94 ? -13.706 -2.487 2.958 1.00 93.25 94 ALA A N 1
ATOM 760 C CA . ALA A 1 94 ? -13.398 -2.009 4.305 1.00 93.25 94 ALA A CA 1
ATOM 761 C C . ALA A 1 94 ? -14.182 -0.727 4.628 1.00 93.25 94 ALA A C 1
ATOM 763 O O . ALA A 1 94 ? -14.796 -0.625 5.688 1.00 93.25 94 ALA A O 1
ATOM 764 N N . LEU A 1 95 ? -14.227 0.228 3.693 1.00 93.75 95 LEU A N 1
ATOM 765 C CA . LEU A 1 95 ? -14.977 1.475 3.851 1.00 93.75 95 LEU A CA 1
ATOM 766 C C . LEU A 1 95 ? -16.485 1.233 3.944 1.00 93.75 95 LEU A C 1
ATOM 768 O O . LEU A 1 95 ? -17.137 1.824 4.803 1.00 93.75 95 LEU A O 1
ATOM 772 N N . TYR A 1 96 ? -17.039 0.339 3.120 1.00 94.69 96 TYR A N 1
ATOM 773 C CA . TYR A 1 96 ? -18.452 -0.036 3.216 1.00 94.69 96 TYR A CA 1
ATOM 774 C C . TYR A 1 96 ? -18.793 -0.670 4.567 1.00 94.69 96 TYR A C 1
ATOM 776 O O . TYR A 1 96 ? -19.801 -0.305 5.174 1.00 94.69 96 TYR A O 1
ATOM 784 N N . LEU A 1 97 ? -17.952 -1.585 5.060 1.00 93.25 97 LEU A N 1
ATOM 785 C CA . LEU A 1 97 ? -18.133 -2.201 6.373 1.00 93.25 97 LEU A CA 1
ATOM 786 C C . LEU A 1 97 ? -18.085 -1.156 7.489 1.00 93.25 97 LEU A C 1
ATOM 788 O O . LEU A 1 97 ? -18.975 -1.138 8.331 1.00 93.25 97 LEU A O 1
ATOM 792 N N . LEU A 1 98 ? -17.095 -0.260 7.478 1.00 94.44 98 LEU A N 1
ATOM 793 C CA . LEU A 1 98 ? -16.963 0.794 8.488 1.00 94.44 98 LEU A CA 1
ATOM 794 C C . LEU A 1 98 ? -18.139 1.778 8.458 1.00 94.44 98 LEU A C 1
ATOM 796 O O . LEU A 1 98 ? -18.607 2.192 9.513 1.00 94.44 98 LEU A O 1
ATOM 800 N N . ALA A 1 99 ? -18.655 2.114 7.273 1.00 94.50 99 ALA A N 1
ATOM 801 C CA . ALA A 1 99 ? -19.829 2.973 7.136 1.00 94.50 99 ALA A CA 1
ATOM 802 C C . ALA A 1 99 ? -21.109 2.316 7.683 1.00 94.50 99 ALA A C 1
ATOM 804 O O . ALA A 1 99 ? -21.962 2.999 8.246 1.00 94.50 99 ALA A O 1
ATOM 805 N N . ALA A 1 100 ? -21.246 0.995 7.536 1.00 94.75 100 ALA A N 1
ATOM 806 C CA . ALA A 1 100 ? -22.379 0.240 8.069 1.00 94.75 100 ALA A CA 1
ATOM 807 C C . ALA A 1 100 ? -22.249 -0.066 9.576 1.00 94.75 100 ALA A C 1
ATOM 809 O O . ALA A 1 100 ? -23.255 -0.246 10.262 1.00 94.75 100 ALA A O 1
ATOM 810 N N . LEU A 1 101 ? -21.020 -0.131 10.094 1.00 94.25 101 LEU A N 1
ATOM 811 C CA . LEU A 1 101 ? -20.682 -0.560 11.451 1.00 94.25 101 LEU A CA 1
ATOM 812 C C . LEU A 1 101 ? -20.135 0.611 12.279 1.00 94.25 101 LEU A C 1
ATOM 814 O O . LEU A 1 101 ? -18.951 0.670 12.614 1.00 94.25 101 LEU A O 1
ATOM 818 N N . GLY A 1 102 ? -21.015 1.552 12.630 1.00 93.88 102 GLY A N 1
ATOM 819 C CA . GLY A 1 102 ? -20.626 2.798 13.304 1.00 93.88 102 GLY A CA 1
ATOM 820 C C . GLY A 1 102 ? -19.917 2.610 14.653 1.00 93.88 102 GLY A C 1
ATOM 821 O O . GLY A 1 102 ? -19.037 3.396 14.998 1.00 93.88 102 GLY A O 1
ATOM 822 N N . GLU A 1 103 ? -20.238 1.558 15.410 1.00 95.44 103 GLU A N 1
ATOM 823 C CA . GLU A 1 103 ? -19.544 1.253 16.672 1.00 95.44 103 GLU A CA 1
ATOM 824 C C . GLU A 1 103 ? -18.092 0.811 16.426 1.00 95.44 103 GLU A C 1
ATOM 826 O O . GLU A 1 103 ? -17.168 1.292 17.079 1.00 95.44 103 GLU A O 1
ATOM 831 N N . GLN A 1 104 ? -17.864 -0.036 15.420 1.00 94.19 104 GLN A N 1
ATOM 832 C CA . GLN A 1 104 ? -16.535 -0.479 15.000 1.00 94.19 104 GLN A CA 1
ATOM 833 C C . GLN A 1 104 ? -15.724 0.676 14.402 1.00 94.19 104 GLN A C 1
ATOM 835 O O . GLN A 1 104 ? -14.517 0.745 14.619 1.00 94.19 104 GLN A O 1
ATOM 840 N N . GLN A 1 105 ? -16.376 1.605 13.698 1.00 95.56 105 GLN A N 1
ATOM 841 C CA . GLN A 1 105 ? -15.738 2.817 13.190 1.00 95.56 105 GLN A CA 1
ATOM 842 C C . GLN A 1 105 ? -15.225 3.711 14.326 1.00 95.56 105 GLN A C 1
ATOM 844 O O . GLN A 1 105 ? -14.070 4.130 14.286 1.00 95.56 105 GLN A O 1
ATOM 849 N N . LYS A 1 106 ? -16.045 3.970 15.356 1.00 96.38 106 LYS A N 1
ATOM 850 C CA . LYS A 1 106 ? -15.617 4.731 16.545 1.00 96.38 106 LYS A CA 1
ATOM 851 C C . LYS A 1 106 ? -14.469 4.030 17.268 1.00 96.38 106 LYS A C 1
ATOM 853 O O . LYS A 1 106 ? -13.468 4.660 17.587 1.00 96.38 106 LYS A O 1
ATOM 858 N N . TRP A 1 107 ? -14.583 2.715 17.455 1.00 95.19 107 TRP A N 1
ATOM 859 C CA . TRP A 1 107 ? -13.535 1.896 18.059 1.00 95.19 107 TRP A CA 1
ATOM 860 C C . TRP A 1 107 ? -12.211 1.970 17.282 1.00 95.19 107 TRP A C 1
ATOM 862 O O . TRP A 1 107 ? -11.143 1.998 17.892 1.00 95.19 107 TRP A O 1
ATOM 872 N N . LEU A 1 108 ? -12.247 2.039 15.949 1.00 95.19 108 LEU A N 1
ATOM 873 C CA . LEU A 1 108 ? -11.045 2.250 15.139 1.00 95.19 108 LEU A CA 1
ATOM 874 C C . LEU A 1 108 ? -10.478 3.665 15.320 1.00 95.19 108 LEU A C 1
ATOM 876 O O . LEU A 1 108 ? -9.272 3.829 15.494 1.00 95.19 108 LEU A O 1
ATOM 880 N N . LEU A 1 109 ? -11.355 4.674 15.300 1.00 94.44 109 LEU A N 1
ATOM 881 C CA . LEU A 1 109 ? -10.984 6.084 15.411 1.00 94.44 109 LEU A CA 1
ATOM 882 C C . LEU A 1 109 ? -10.257 6.381 16.727 1.00 94.44 109 LEU A C 1
ATOM 884 O O . LEU A 1 109 ? -9.232 7.047 16.707 1.00 94.44 109 LEU A O 1
ATOM 888 N N . GLU A 1 110 ? -10.709 5.804 17.842 1.00 95.44 110 GLU A N 1
ATOM 889 C CA . GLU A 1 110 ? -10.027 5.918 19.139 1.00 95.44 110 GLU A CA 1
ATOM 890 C C . GLU A 1 110 ? -8.555 5.474 19.093 1.00 95.44 110 GLU A C 1
ATOM 892 O O . GLU A 1 110 ? -7.700 6.090 19.726 1.00 95.44 110 GLU A O 1
ATOM 897 N N . GLU A 1 111 ? -8.238 4.394 18.367 1.00 95.12 111 GLU A N 1
ATOM 898 C CA . GLU A 1 111 ? -6.848 3.949 18.214 1.00 95.12 111 GLU A CA 1
ATOM 899 C C . GLU A 1 111 ? -6.061 4.889 17.304 1.00 95.12 111 GLU A C 1
ATOM 901 O O . GLU A 1 111 ? -4.914 5.213 17.616 1.00 95.12 111 GLU A O 1
ATOM 906 N N . ILE A 1 112 ? -6.668 5.338 16.203 1.00 92.94 112 ILE A N 1
ATOM 907 C CA . ILE A 1 112 ? -6.033 6.286 15.285 1.00 92.94 112 ILE A CA 1
ATOM 908 C C . ILE A 1 112 ? -5.692 7.577 16.031 1.00 92.94 112 ILE A C 1
ATOM 910 O O . ILE A 1 112 ? -4.548 8.019 15.974 1.00 92.94 112 ILE A O 1
ATOM 914 N N . ASP A 1 113 ? -6.623 8.132 16.801 1.00 93.12 113 ASP A N 1
ATOM 915 C CA . ASP A 1 113 ? -6.395 9.343 17.588 1.00 93.12 113 ASP A CA 1
ATOM 916 C C . ASP A 1 113 ? -5.320 9.122 18.664 1.00 93.12 113 ASP A C 1
ATOM 918 O O . ASP A 1 113 ? -4.437 9.961 18.841 1.00 93.12 113 ASP A O 1
ATOM 922 N N . ALA A 1 114 ? -5.321 7.967 19.338 1.00 92.06 114 ALA A N 1
ATOM 923 C CA . ALA A 1 114 ? -4.323 7.645 20.360 1.00 92.06 114 ALA A CA 1
ATOM 924 C C . ALA A 1 114 ? -2.902 7.433 19.800 1.00 92.06 114 ALA A C 1
ATOM 926 O O . ALA A 1 114 ? -1.915 7.690 20.497 1.00 92.06 114 ALA A O 1
ATOM 927 N N . VAL A 1 115 ? -2.769 6.924 18.571 1.00 90.44 115 VAL A N 1
ATOM 928 C CA . VAL A 1 115 ? -1.465 6.640 17.946 1.00 90.44 115 VAL A CA 1
ATOM 929 C C . VAL A 1 115 ? -0.962 7.828 17.123 1.00 90.44 115 VAL A C 1
ATOM 931 O O . VAL A 1 115 ? 0.223 8.152 17.207 1.00 90.44 115 VAL A O 1
ATOM 934 N N . VAL A 1 116 ? -1.847 8.473 16.359 1.00 87.56 116 VAL A N 1
ATOM 935 C CA . VAL A 1 116 ? -1.528 9.483 15.336 1.00 87.56 116 VAL A CA 1
ATOM 936 C C . VAL A 1 116 ? -1.861 10.907 15.790 1.00 87.56 116 VAL A C 1
ATOM 938 O O . VAL A 1 116 ? -1.164 11.835 15.393 1.00 87.56 116 VAL A O 1
ATOM 941 N N . GLY A 1 117 ? -2.866 11.108 16.650 1.00 76.38 117 GLY A N 1
ATOM 942 C CA . GLY A 1 117 ? -3.475 12.420 16.940 1.00 76.38 117 GLY A CA 1
ATOM 943 C C . GLY A 1 117 ? -2.552 13.510 17.512 1.00 76.38 117 GLY A C 1
ATOM 944 O O . GLY A 1 117 ? -2.942 14.672 17.561 1.00 76.38 117 GLY A O 1
ATOM 945 N N . GLY A 1 118 ? -1.321 13.173 17.910 1.00 74.31 118 GLY A N 1
ATOM 946 C CA . GLY A 1 118 ? -0.297 14.129 18.356 1.00 74.31 118 GLY A CA 1
ATOM 947 C C . GLY A 1 118 ? 0.871 14.346 17.384 1.00 74.31 118 GLY A C 1
ATOM 948 O O . GLY A 1 118 ? 1.778 15.110 17.705 1.00 74.31 118 GLY A O 1
ATOM 949 N N . GLN A 1 119 ? 0.895 13.670 16.232 1.00 78.69 119 GLN A N 1
ATOM 950 C CA . GLN A 1 119 ? 2.031 13.664 15.305 1.00 78.69 119 GLN A CA 1
ATOM 951 C C . GLN A 1 119 ? 1.716 14.503 14.061 1.00 78.69 119 GLN A C 1
ATOM 953 O O . GLN A 1 119 ? 0.908 14.107 13.225 1.00 78.69 119 GLN A O 1
ATOM 958 N N . GLN A 1 120 ? 2.365 15.662 13.913 1.00 74.38 120 GLN A N 1
ATOM 959 C CA . GLN A 1 120 ? 2.176 16.531 12.740 1.00 74.38 120 GLN A CA 1
ATOM 960 C C . GLN A 1 120 ? 2.754 15.942 11.445 1.00 74.38 120 GLN A C 1
ATOM 962 O O . GLN A 1 120 ? 2.217 16.217 10.376 1.00 74.38 120 GLN A O 1
ATOM 967 N N . ASP A 1 121 ? 3.805 15.121 11.537 1.00 78.81 121 ASP A N 1
ATOM 968 C CA . ASP A 1 121 ? 4.511 14.553 10.378 1.00 78.81 121 ASP A CA 1
ATOM 969 C C . ASP A 1 121 ? 4.389 13.024 10.312 1.00 78.81 121 ASP A C 1
ATOM 971 O O . ASP A 1 121 ? 5.336 12.284 10.032 1.00 78.81 121 ASP A O 1
ATOM 975 N N . TRP A 1 122 ? 3.184 12.526 10.602 1.00 78.06 122 TRP A N 1
ATOM 976 C CA . TRP A 1 122 ? 2.897 11.092 10.605 1.00 78.06 122 TRP A CA 1
ATOM 977 C C . TRP A 1 122 ? 3.130 10.412 9.244 1.00 78.06 122 TRP A C 1
ATOM 979 O O . TRP A 1 122 ? 3.212 9.188 9.173 1.00 78.06 122 TRP A O 1
ATOM 989 N N . GLN A 1 123 ? 3.229 11.207 8.175 1.00 78.06 123 GLN A N 1
ATOM 990 C CA . GLN A 1 123 ? 3.475 10.765 6.804 1.00 78.06 123 GLN A CA 1
ATOM 991 C C . GLN A 1 123 ? 4.953 10.490 6.513 1.00 78.06 123 GLN A C 1
ATOM 993 O O . GLN A 1 123 ? 5.264 9.880 5.489 1.00 78.06 123 GLN A O 1
ATOM 998 N N . SER A 1 124 ? 5.870 10.921 7.385 1.00 85.81 124 SER A N 1
ATOM 999 C CA . SER A 1 124 ? 7.278 10.562 7.241 1.00 85.81 124 SER A CA 1
ATOM 1000 C C . SER A 1 124 ? 7.464 9.049 7.402 1.00 85.81 124 SER A C 1
ATOM 1002 O O . SER A 1 124 ? 6.872 8.414 8.276 1.00 85.81 124 SER A O 1
ATOM 1004 N N . GLU A 1 125 ? 8.308 8.457 6.553 1.00 80.94 125 GLU A N 1
ATOM 1005 C CA . GLU A 1 125 ? 8.528 7.004 6.510 1.00 80.94 125 GLU A CA 1
ATOM 1006 C C . GLU A 1 125 ? 8.963 6.441 7.871 1.00 80.94 125 GLU A C 1
ATOM 1008 O O . GLU A 1 125 ? 8.449 5.416 8.313 1.00 80.94 125 GLU A O 1
ATOM 1013 N N . GLY A 1 126 ? 9.856 7.147 8.571 1.00 83.00 126 GLY A N 1
ATOM 1014 C CA . GLY A 1 126 ? 10.326 6.744 9.896 1.00 83.00 126 GLY A CA 1
ATOM 1015 C C . GLY A 1 126 ? 9.195 6.675 10.923 1.00 83.00 126 GLY A C 1
ATOM 1016 O O . GLY A 1 126 ? 9.010 5.641 11.561 1.00 83.00 126 GLY A O 1
ATOM 1017 N N . LEU A 1 127 ? 8.391 7.738 11.033 1.00 83.50 127 LEU A N 1
ATOM 1018 C CA . LEU A 1 127 ? 7.277 7.769 11.983 1.00 83.50 127 LEU A CA 1
ATOM 1019 C C . LEU A 1 127 ? 6.199 6.750 11.611 1.00 83.50 127 LEU A C 1
ATOM 1021 O O . LEU A 1 127 ? 5.676 6.064 12.489 1.00 83.50 127 LEU A O 1
ATOM 1025 N N . PHE A 1 128 ? 5.894 6.591 10.322 1.00 85.69 128 PHE A N 1
ATOM 1026 C CA . PHE A 1 128 ? 4.941 5.584 9.865 1.00 85.69 128 PHE A CA 1
ATOM 1027 C C . PHE A 1 128 ? 5.358 4.169 10.286 1.00 85.69 128 PHE A C 1
ATOM 1029 O O . PHE A 1 128 ? 4.534 3.427 10.822 1.00 85.69 128 PHE A O 1
ATOM 1036 N N . MET A 1 129 ? 6.633 3.807 10.111 1.00 87.56 129 MET A N 1
ATOM 1037 C CA . MET A 1 129 ? 7.145 2.481 10.477 1.00 87.56 129 MET A CA 1
ATOM 1038 C C . MET A 1 129 ? 7.098 2.217 11.988 1.00 87.56 129 MET A C 1
ATOM 1040 O O . MET A 1 129 ? 6.907 1.075 12.405 1.00 87.56 129 MET A O 1
ATOM 1044 N N . GLU A 1 130 ? 7.204 3.257 12.815 1.00 88.56 130 GLU A N 1
ATOM 1045 C CA . GLU A 1 130 ? 7.038 3.153 14.270 1.00 88.56 130 GLU A CA 1
ATOM 1046 C C . GLU A 1 130 ? 5.563 3.063 14.698 1.00 88.56 130 GLU A C 1
ATOM 1048 O O . GLU A 1 130 ? 5.218 2.354 15.650 1.00 88.56 130 GLU A O 1
ATOM 1053 N N . MET A 1 131 ? 4.668 3.774 14.008 1.00 89.50 131 MET A N 1
ATOM 1054 C CA . MET A 1 131 ? 3.241 3.815 14.339 1.00 89.50 131 MET A CA 1
ATOM 1055 C C . MET A 1 131 ? 2.473 2.603 13.820 1.00 89.50 131 MET A C 1
ATOM 1057 O O . MET A 1 131 ? 1.596 2.097 14.521 1.00 89.50 131 MET A O 1
ATOM 1061 N N . PHE A 1 132 ? 2.789 2.115 12.619 1.00 90.38 132 PHE A N 1
ATOM 1062 C CA . PHE A 1 132 ? 2.039 1.052 11.949 1.00 90.38 132 PHE A CA 1
ATOM 1063 C C . PHE A 1 132 ? 1.845 -0.210 12.815 1.00 90.38 132 PHE A C 1
ATOM 1065 O O . PHE A 1 132 ? 0.706 -0.676 12.926 1.00 90.38 132 PHE A O 1
ATOM 1072 N N . PRO A 1 133 ? 2.866 -0.728 13.533 1.00 92.69 133 PRO A N 1
ATOM 1073 C CA . PRO A 1 133 ? 2.702 -1.883 14.422 1.00 92.69 133 PRO A CA 1
ATOM 1074 C C . PRO A 1 133 ? 1.764 -1.636 15.615 1.00 92.69 133 PRO A C 1
ATOM 1076 O O . PRO A 1 133 ? 1.260 -2.588 16.214 1.00 92.69 133 PRO A O 1
ATOM 1079 N N . ARG A 1 134 ? 1.537 -0.370 15.988 1.00 92.88 134 ARG A N 1
ATOM 1080 C CA . ARG A 1 134 ? 0.670 0.028 17.108 1.00 92.88 134 ARG A CA 1
ATOM 1081 C C . ARG A 1 134 ? -0.806 0.103 16.711 1.00 92.88 134 ARG A C 1
ATOM 1083 O O . ARG A 1 134 ? -1.647 0.042 17.600 1.00 92.88 134 ARG A O 1
ATOM 1090 N N . LEU A 1 135 ? -1.110 0.187 15.414 1.00 93.88 135 LEU A N 1
ATOM 1091 C CA . LEU A 1 135 ? -2.467 0.247 14.857 1.00 93.88 135 LEU A CA 1
ATOM 1092 C C . LEU A 1 135 ? -3.110 -1.153 14.764 1.00 93.88 135 LEU A C 1
ATOM 1094 O O . LEU A 1 135 ? -3.395 -1.669 13.680 1.00 93.88 135 LEU A O 1
ATOM 1098 N N . LYS A 1 136 ? -3.286 -1.814 15.911 1.00 95.44 136 LYS A N 1
ATOM 1099 C CA . LYS A 1 136 ? -3.766 -3.202 16.003 1.00 95.44 136 LYS A CA 1
ATOM 1100 C C . LYS A 1 136 ? -5.226 -3.346 15.576 1.00 95.44 136 LYS A C 1
ATOM 1102 O O . LYS A 1 136 ? -5.565 -4.336 14.928 1.00 95.44 136 LYS A O 1
ATOM 1107 N N . ARG A 1 137 ? -6.088 -2.389 15.925 1.00 95.31 137 ARG A N 1
ATOM 1108 C CA . ARG A 1 137 ? -7.506 -2.366 15.530 1.00 95.31 137 ARG A CA 1
ATOM 1109 C C . ARG A 1 137 ? -7.628 -2.163 14.025 1.00 95.31 137 ARG A C 1
ATOM 1111 O O . ARG A 1 137 ? -8.372 -2.905 13.387 1.00 95.31 137 ARG A O 1
ATOM 1118 N N . CYS A 1 138 ? -6.845 -1.254 13.441 1.00 94.31 138 CYS A N 1
ATOM 1119 C CA . CYS A 1 138 ? -6.788 -1.077 11.985 1.00 94.31 138 CYS A CA 1
ATOM 1120 C C . CYS A 1 138 ? -6.353 -2.362 11.266 1.00 94.31 138 CYS A C 1
ATOM 1122 O O . CYS A 1 138 ? -6.998 -2.780 10.304 1.00 94.31 138 CYS A O 1
ATOM 1124 N N . GLN A 1 139 ? -5.297 -3.024 11.752 1.00 94.69 139 GLN A N 1
ATOM 1125 C CA . GLN A 1 139 ? -4.844 -4.302 11.192 1.00 94.69 139 GLN A CA 1
ATOM 1126 C C . GLN A 1 139 ? -5.925 -5.386 11.309 1.00 94.69 139 GLN A C 1
ATOM 1128 O O . GLN A 1 139 ? -6.199 -6.085 10.335 1.00 94.69 139 GLN A O 1
ATOM 1133 N N . ALA A 1 140 ? -6.585 -5.496 12.464 1.00 95.06 140 ALA A N 1
ATOM 1134 C CA . ALA A 1 140 ? -7.674 -6.445 12.671 1.00 95.06 140 ALA A CA 1
ATOM 1135 C C . ALA A 1 140 ? -8.864 -6.181 11.734 1.00 95.06 140 ALA A C 1
ATOM 1137 O O . ALA A 1 140 ? -9.390 -7.122 11.147 1.00 95.06 140 ALA A O 1
ATOM 1138 N N . ALA A 1 141 ? -9.256 -4.919 11.534 1.00 94.50 141 ALA A N 1
ATOM 1139 C CA . ALA A 1 141 ? -10.339 -4.556 10.621 1.00 94.50 141 ALA A CA 1
ATOM 1140 C C . ALA A 1 141 ? -10.012 -4.907 9.162 1.00 94.50 141 ALA A C 1
ATOM 1142 O O . ALA A 1 141 ? -10.868 -5.421 8.439 1.00 94.50 141 ALA A O 1
ATOM 1143 N N . MET A 1 142 ? -8.765 -4.694 8.734 1.00 94.25 142 MET A N 1
ATOM 1144 C CA . MET A 1 142 ? -8.317 -5.101 7.401 1.00 94.25 142 MET A CA 1
ATOM 1145 C C . MET A 1 142 ? -8.288 -6.624 7.246 1.00 94.25 142 MET A C 1
ATOM 1147 O O . MET A 1 142 ? -8.773 -7.139 6.241 1.00 94.25 142 MET A O 1
ATOM 1151 N N . LEU A 1 143 ? -7.782 -7.360 8.242 1.00 94.38 143 LEU A N 1
ATOM 1152 C CA . LEU A 1 143 ? -7.785 -8.827 8.233 1.00 94.38 143 LEU A CA 1
ATOM 1153 C C . LEU A 1 143 ? -9.207 -9.399 8.214 1.00 94.38 143 LEU A C 1
ATOM 1155 O O . LEU A 1 143 ? -9.477 -10.346 7.478 1.00 94.38 143 LEU A O 1
ATOM 1159 N N . GLU A 1 144 ? -10.130 -8.802 8.962 1.00 94.75 144 GLU A N 1
ATOM 1160 C CA . GLU A 1 144 ? -11.532 -9.214 8.963 1.00 94.75 144 GLU A CA 1
ATOM 1161 C C . GLU A 1 144 ? -12.215 -8.899 7.628 1.00 94.75 144 GLU A C 1
ATOM 1163 O O . GLU A 1 144 ? -12.952 -9.729 7.097 1.00 94.75 144 GLU A O 1
ATOM 1168 N N . THR A 1 145 ? -11.903 -7.750 7.023 1.00 93.69 145 THR A N 1
ATOM 1169 C CA . THR A 1 145 ? -12.364 -7.421 5.667 1.00 93.69 145 THR A CA 1
ATOM 1170 C C . THR A 1 145 ? -11.875 -8.462 4.660 1.00 93.69 145 THR A C 1
ATOM 1172 O O . THR A 1 145 ? -12.657 -8.927 3.836 1.00 93.69 145 THR A O 1
ATOM 1175 N N . LEU A 1 146 ? -10.606 -8.879 4.745 1.00 92.00 146 LEU A N 1
ATOM 1176 C CA . LEU A 1 146 ? -10.038 -9.923 3.886 1.00 92.00 146 LEU A CA 1
ATOM 1177 C C . LEU A 1 146 ? -10.686 -11.293 4.121 1.00 92.00 146 LEU A C 1
ATOM 1179 O O . LEU A 1 146 ? -10.889 -12.038 3.163 1.00 92.00 146 LEU A O 1
ATOM 1183 N N . ARG A 1 147 ? -11.034 -11.616 5.373 1.00 94.94 147 ARG A N 1
ATOM 1184 C CA . ARG A 1 147 ? -11.737 -12.853 5.736 1.00 94.94 147 ARG A CA 1
ATOM 1185 C C . ARG A 1 147 ? -13.156 -12.890 5.162 1.00 94.94 147 ARG A C 1
ATOM 1187 O O . ARG A 1 147 ? -13.593 -13.943 4.706 1.00 94.94 147 ARG A O 1
ATOM 1194 N N . LEU A 1 148 ? -13.873 -11.766 5.210 1.00 92.06 148 LEU A N 1
ATOM 1195 C CA . LEU A 1 148 ? -15.248 -11.646 4.712 1.00 92.06 148 LEU A CA 1
ATOM 1196 C C . LEU A 1 148 ? -15.313 -11.526 3.186 1.00 92.06 148 LEU A C 1
ATOM 1198 O O . LEU A 1 148 ? -16.205 -12.101 2.566 1.00 92.06 148 LEU A O 1
ATOM 1202 N N . TYR A 1 149 ? -14.362 -10.808 2.587 1.00 89.88 149 TYR A N 1
ATOM 1203 C CA . TYR A 1 149 ? -14.308 -10.527 1.154 1.00 89.88 149 TYR A CA 1
ATOM 1204 C C . TYR A 1 149 ? -12.972 -10.988 0.547 1.00 89.88 149 TYR A C 1
ATOM 1206 O O . TYR A 1 149 ? -12.105 -10.165 0.225 1.00 89.88 149 TYR A O 1
ATOM 1214 N N . PRO A 1 150 ? -12.787 -12.307 0.345 1.00 81.56 150 PRO A N 1
ATOM 1215 C CA . PRO A 1 150 ? -11.623 -12.876 -0.328 1.00 81.56 150 PRO A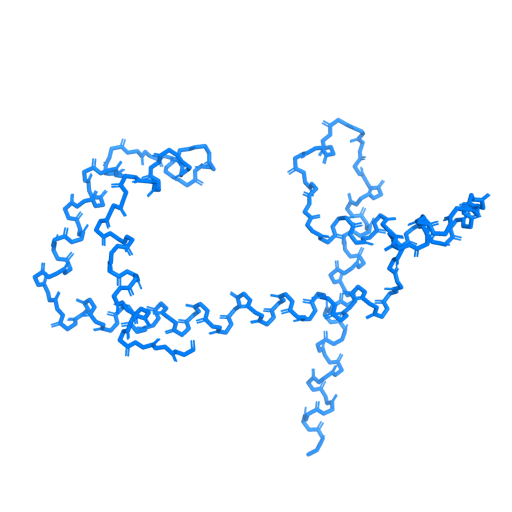 CA 1
ATOM 1216 C C . PRO A 1 150 ? -11.750 -12.744 -1.858 1.00 81.56 150 PRO A C 1
ATOM 1218 O O . PRO A 1 150 ? -12.027 -13.697 -2.573 1.00 81.56 150 PRO A O 1
ATOM 1221 N N . SER A 1 151 ? -11.619 -11.519 -2.357 1.00 66.19 151 SER A N 1
ATOM 1222 C CA . SER A 1 151 ? -11.280 -11.175 -3.755 1.00 66.19 151 SER A CA 1
ATOM 1223 C C . SER A 1 151 ? -9.818 -11.437 -4.112 1.00 66.19 151 SER A C 1
ATOM 1225 O O . SER A 1 151 ? -8.966 -11.185 -3.226 1.00 66.19 151 SER A O 1
#

Organism: Colletotrichum orbiculare (strain 104-T / ATCC 96160 / CBS 514.97 / LARS 414 / MAFF 240422) (NCBI:txid1213857)

pLDDT: mean 81.1, std 13.45, range [48.12, 96.38]

InterPro domains:
  IPR001128 Cytochrome P450 [PF00067] (2-150)
  IPR036396 Cytochrome P450 superfamily [G3DSA:1.10.630.10] (1-151)
  IPR036396 Cytochrome P450 superfamily [SSF48264] (2-150)
  IPR050121 Cytochrome P450 monooxygenase [PTHR24305] (4-150)

Sequence (151 aa):
MRILREAAAELRQYLDEMVTARREEMADKDSRNRDRTDNFLSFMVKSNRELQLGSGKDTGFARRNFLTESEIRGNLFTYSLGGHESPAHKLIFALYLLAALGEQQKWLLEEIDAVVGGQQDWQSEGLFMEMFPRLKRCQAAMLETLRLYPS

Secondary structure (DSSP, 8-state):
-HHHHHHHHHHHHHHHHHHHHHHHHHHH--GGGSTTS--HHHHHHHHHHHHHTT-----TTGGGS---HHHHHHHHHHHHHHHHHHHHHHHHHHHHHHHH-HHHHHHHHHHHHHHHTT-TTTTSHHHHHHHGGG-HHHHHHHHHHHHH---